Protein AF-A0A447J9U6-F1 (afdb_monomer_lite)

pLDDT: mean 72.81, std 14.0, range [40.69, 92.81]

Foldseek 3Di:
DDDPVVVVVVVVVVVVCVVCVVVVVVVVVVVVVVLVCCLQPPDAADPPLGPLVSLCSQQVVLVVVLVVLVVLLVVLVVCCVVVVDPVSVVVNVVSVVVSVVSVVSNLVSVQVSCCSVPVHGDPPDDVVVVPPVPPVPPPPDDDDDDDD

Sequence (148 aa):
MENPSSAGGAARLYQICGRLVPWLAAAGIIALATGWVRGFGFAPADYQQGEGYRIMYLHVPAAIWSMGIYAAMAVAAFTGLVWQMKMATLAVAAMAPVGAVYSFIALVTGAAWGKPMWGTWWGVGRASDLGAGAAVSLRRGHRPVARL

InterPro domains:
  IPR002541 Cytochrome c assembly protein [PF01578] (10-122)
  IPR003557 Cytochrome c-type biogenesis protein CcmC [PR01386] (44-61)
  IPR003557 Cytochrome c-type biogenesis protein CcmC [PR01386] (61-81)
  IPR003557 Cytochrome c-type biogenesis protein CcmC [PR01386] (99-119)
  IPR045062 Cytochrome c-type biogenesis protein CcsA/CcmC [PTHR30071] (33-123)

Structure (mmCIF, N/CA/C/O backbone):
data_AF-A0A447J9U6-F1
#
_entry.id   AF-A0A447J9U6-F1
#
loop_
_atom_site.group_PDB
_atom_site.id
_atom_site.type_symbol
_atom_site.label_atom_id
_atom_site.label_alt_id
_atom_site.label_comp_id
_atom_site.label_asym_id
_atom_site.label_entity_id
_atom_site.label_seq_id
_atom_site.pdbx_PDB_ins_code
_atom_site.Cartn_x
_atom_site.Cartn_y
_atom_site.Cartn_z
_atom_site.occupancy
_atom_site.B_iso_or_equiv
_atom_site.auth_seq_id
_atom_site.auth_comp_id
_atom_site.auth_asym_id
_atom_site.auth_atom_id
_atom_site.pdbx_PDB_model_num
ATOM 1 N N . MET A 1 1 ? -23.971 -3.972 33.562 1.00 40.69 1 MET A N 1
ATOM 2 C CA . MET A 1 1 ? -25.042 -4.802 32.974 1.00 40.69 1 MET A CA 1
ATOM 3 C C . MET A 1 1 ? -25.122 -4.438 31.503 1.00 40.69 1 MET A C 1
ATOM 5 O O . MET A 1 1 ? -25.702 -3.416 31.165 1.00 40.69 1 MET A O 1
ATOM 9 N N . GLU A 1 2 ? -24.411 -5.172 30.650 1.00 50.75 2 GLU A N 1
ATOM 10 C CA . GLU A 1 2 ? -24.438 -4.951 29.201 1.00 50.75 2 GLU A CA 1
ATOM 11 C C . GLU A 1 2 ? -25.807 -5.405 28.672 1.00 50.75 2 GLU A C 1
ATOM 13 O O . GLU A 1 2 ? -26.263 -6.506 28.974 1.00 50.75 2 GLU A O 1
ATOM 18 N N . ASN A 1 3 ? -26.512 -4.518 27.970 1.00 51.69 3 ASN A N 1
ATOM 19 C CA . ASN A 1 3 ? -27.848 -4.782 27.442 1.00 51.69 3 ASN A CA 1
ATOM 20 C C . ASN A 1 3 ? -27.784 -5.905 26.380 1.00 51.69 3 ASN A C 1
ATOM 22 O O . ASN A 1 3 ? -27.045 -5.750 25.407 1.00 51.69 3 ASN A O 1
ATOM 26 N N . PRO A 1 4 ? -28.567 -6.996 26.489 1.00 54.41 4 PRO A N 1
ATOM 27 C CA . PRO A 1 4 ? -28.555 -8.096 25.519 1.00 54.41 4 PRO A CA 1
ATOM 28 C C . PRO A 1 4 ? -28.946 -7.683 24.086 1.00 54.41 4 PRO A C 1
ATOM 30 O O . PRO A 1 4 ? -28.668 -8.426 23.144 1.00 54.41 4 PRO A O 1
ATOM 33 N N . SER A 1 5 ? -29.537 -6.498 23.879 1.00 54.22 5 SER A N 1
ATOM 34 C CA . SER A 1 5 ? -29.854 -5.987 22.539 1.00 54.22 5 SER A CA 1
ATOM 35 C C . SER A 1 5 ? -28.633 -5.489 21.748 1.00 54.22 5 SER A C 1
ATOM 37 O O . SER A 1 5 ? -28.654 -5.543 20.517 1.00 54.22 5 SER A O 1
ATOM 39 N N . SER A 1 6 ? -27.549 -5.049 22.404 1.00 52.78 6 SER A N 1
ATOM 40 C CA . SER A 1 6 ? -26.354 -4.538 21.707 1.00 52.78 6 SER A CA 1
ATOM 41 C C . SER A 1 6 ? -25.481 -5.661 21.130 1.00 52.78 6 SER A C 1
ATOM 43 O O . SER A 1 6 ? -24.833 -5.481 20.096 1.00 52.78 6 SER A O 1
ATOM 45 N N . ALA A 1 7 ? -25.526 -6.848 21.743 1.00 54.41 7 ALA A N 1
ATOM 46 C CA . ALA A 1 7 ? -24.783 -8.030 21.306 1.00 54.41 7 ALA A CA 1
ATOM 47 C C . ALA A 1 7 ? -25.276 -8.572 19.950 1.00 54.41 7 ALA A C 1
ATOM 49 O O . ALA A 1 7 ? -24.473 -9.020 19.127 1.00 54.41 7 ALA A O 1
ATOM 50 N N . GLY A 1 8 ? -26.583 -8.470 19.674 1.00 59.56 8 GLY A N 1
ATOM 51 C CA . GLY A 1 8 ? -27.176 -8.917 18.409 1.00 59.56 8 GLY A CA 1
ATOM 52 C C . GLY A 1 8 ? -26.692 -8.117 17.195 1.00 59.56 8 GLY A C 1
ATOM 53 O O . GLY A 1 8 ? -26.458 -8.688 16.130 1.00 59.56 8 GLY A O 1
ATOM 54 N N . GLY A 1 9 ? -26.476 -6.807 17.361 1.00 68.94 9 GLY A N 1
ATOM 55 C CA . GLY A 1 9 ? -25.955 -5.935 16.304 1.00 68.94 9 GLY A CA 1
ATOM 56 C C . GLY A 1 9 ? -24.491 -6.221 15.968 1.00 68.94 9 GLY A C 1
ATOM 57 O O . GLY A 1 9 ? -24.145 -6.364 14.796 1.00 68.94 9 GLY A O 1
ATOM 58 N N . ALA A 1 10 ? -23.639 -6.372 16.988 1.00 69.38 10 ALA A N 1
ATOM 59 C CA . ALA A 1 10 ? -22.211 -6.642 16.811 1.00 69.38 10 ALA A CA 1
ATOM 60 C C . ALA A 1 10 ? -21.944 -8.019 16.177 1.00 69.38 10 ALA A C 1
ATOM 62 O O . ALA A 1 10 ? -21.155 -8.124 15.235 1.00 69.38 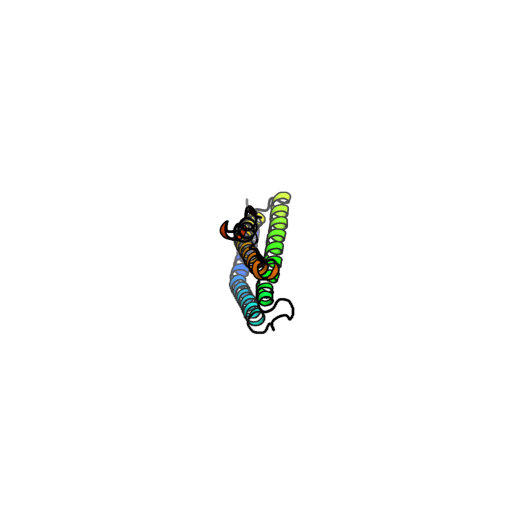10 ALA A O 1
ATOM 63 N N . ALA A 1 11 ? -22.646 -9.065 16.627 1.00 74.75 11 ALA A N 1
ATOM 64 C CA . ALA A 1 11 ? -22.542 -10.401 16.038 1.00 74.75 11 ALA A CA 1
ATOM 65 C C . ALA A 1 11 ? -23.021 -10.419 14.577 1.00 74.75 11 ALA A C 1
ATOM 67 O O . ALA A 1 11 ? -22.398 -11.047 13.718 1.00 74.75 11 ALA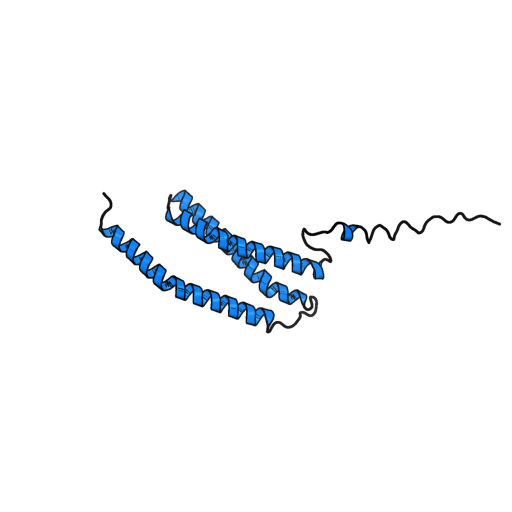 A O 1
ATOM 68 N N . ARG A 1 12 ? -24.092 -9.677 14.269 1.00 76.38 12 ARG A N 1
ATOM 69 C CA . ARG A 1 12 ? -24.606 -9.563 12.903 1.00 76.38 12 ARG A CA 1
ATOM 70 C C . ARG A 1 12 ? -23.660 -8.800 11.979 1.00 76.38 12 ARG A C 1
ATOM 72 O O . ARG A 1 12 ? -23.430 -9.249 10.859 1.00 76.38 12 ARG A O 1
ATOM 79 N N . LEU A 1 13 ? -23.077 -7.698 12.449 1.00 75.06 13 LEU A N 1
ATOM 80 C CA . LEU A 1 13 ? -22.027 -6.965 11.735 1.00 75.06 13 LEU A CA 1
ATOM 81 C C . LEU A 1 13 ? -20.832 -7.868 11.431 1.00 75.06 13 LEU A C 1
ATOM 83 O O . LEU A 1 13 ? -20.385 -7.915 10.291 1.00 75.06 13 LEU A O 1
ATOM 87 N N . TYR A 1 14 ? -20.364 -8.642 12.412 1.00 78.38 14 TYR A N 1
ATOM 88 C CA . TYR A 1 14 ? -19.248 -9.566 12.220 1.00 78.38 14 TYR A CA 1
ATOM 89 C C . TYR A 1 14 ? -19.546 -10.647 11.167 1.00 78.38 14 TYR A C 1
ATOM 91 O O . TYR A 1 14 ? -18.714 -10.902 10.299 1.00 78.38 14 TYR A O 1
ATOM 99 N N . GLN A 1 15 ? -20.749 -11.233 11.175 1.00 80.00 15 GLN A N 1
ATOM 100 C CA . GLN A 1 15 ? -21.164 -12.209 10.158 1.00 80.00 15 GLN A CA 1
ATOM 101 C C . GLN A 1 15 ? -21.260 -11.602 8.752 1.00 80.00 15 GLN A C 1
ATOM 103 O O . GLN A 1 15 ? -20.820 -12.220 7.782 1.00 80.00 15 GLN A O 1
ATOM 108 N N . ILE A 1 16 ? -21.812 -10.390 8.634 1.00 79.56 16 ILE A N 1
ATOM 109 C CA . ILE A 1 16 ? -21.899 -9.670 7.356 1.00 79.56 16 ILE A CA 1
ATOM 110 C C . ILE A 1 16 ? -20.492 -9.346 6.842 1.00 79.56 16 ILE A C 1
ATOM 112 O O . ILE A 1 16 ? -20.186 -9.639 5.687 1.00 79.56 16 ILE A O 1
ATOM 116 N N . CYS A 1 17 ? -19.612 -8.828 7.703 1.00 78.75 17 CYS A N 1
ATOM 117 C CA . CYS A 1 17 ? -18.211 -8.583 7.369 1.00 78.75 17 CYS A CA 1
ATOM 118 C C . CYS A 1 17 ? -17.517 -9.871 6.912 1.00 78.75 17 CYS A C 1
ATOM 120 O O . CYS A 1 17 ? -16.925 -9.885 5.839 1.00 78.75 17 CYS A O 1
ATOM 122 N N . GLY A 1 18 ? -17.653 -10.977 7.650 1.00 77.12 18 GLY A N 1
ATOM 123 C CA . GLY A 1 18 ? -17.059 -12.267 7.281 1.00 77.12 18 GLY A CA 1
ATOM 124 C C . GLY A 1 18 ? -17.541 -12.802 5.928 1.00 77.12 18 GLY A C 1
ATOM 125 O O . GLY A 1 18 ? -16.768 -13.408 5.191 1.00 77.12 18 GLY A O 1
ATOM 126 N N . ARG A 1 19 ? -18.795 -12.527 5.554 1.00 83.81 19 ARG A N 1
ATOM 127 C CA . ARG A 1 19 ? -19.360 -12.888 4.245 1.00 83.81 19 ARG A CA 1
ATOM 128 C C . ARG A 1 19 ? -18.823 -12.006 3.114 1.00 83.81 19 ARG A C 1
ATOM 130 O O . ARG A 1 19 ? -18.652 -12.508 2.010 1.00 83.81 19 ARG A O 1
ATOM 137 N N . LEU A 1 20 ? -18.575 -10.720 3.375 1.00 81.75 20 LEU A N 1
ATOM 138 C CA . LEU A 1 20 ? -18.105 -9.737 2.387 1.00 81.75 20 LEU A CA 1
ATOM 139 C C . LEU A 1 20 ? -16.588 -9.776 2.165 1.00 81.75 20 LEU A C 1
ATOM 141 O O . LEU A 1 20 ? -16.138 -9.539 1.046 1.00 81.75 20 LEU A O 1
ATOM 145 N N . VAL A 1 21 ? -15.808 -10.108 3.198 1.00 83.19 21 VAL A N 1
ATOM 146 C CA . VAL A 1 21 ? -14.340 -10.213 3.143 1.00 83.19 21 VAL A CA 1
ATOM 147 C C . VAL A 1 21 ? -13.830 -11.039 1.954 1.00 83.19 21 VAL A C 1
ATOM 149 O O . VAL A 1 21 ? -12.986 -10.513 1.231 1.00 83.19 21 VAL A O 1
ATOM 152 N N . PRO A 1 22 ? -14.309 -12.269 1.669 1.00 82.56 22 PRO A N 1
ATOM 153 C CA . PRO A 1 22 ? -13.787 -13.046 0.543 1.00 82.56 22 PRO A CA 1
ATOM 154 C C . PRO A 1 22 ? -14.106 -12.411 -0.816 1.00 82.56 22 PRO A C 1
ATOM 156 O O . PRO A 1 22 ? -13.279 -12.475 -1.720 1.00 82.56 22 PRO A O 1
ATOM 159 N N . TRP A 1 23 ? -15.260 -11.750 -0.962 1.00 84.38 23 TRP A N 1
ATOM 160 C CA . TRP A 1 23 ? -15.628 -11.057 -2.201 1.00 84.38 23 TRP A CA 1
ATOM 161 C C . TRP A 1 23 ? -14.793 -9.798 -2.421 1.00 84.38 23 TRP A C 1
ATOM 163 O O . TRP A 1 23 ? -14.318 -9.568 -3.530 1.00 84.38 23 TRP A O 1
ATOM 173 N N . LEU A 1 24 ? -14.565 -9.010 -1.366 1.00 82.06 24 LEU A N 1
ATOM 174 C CA . LEU A 1 24 ? -13.689 -7.839 -1.417 1.00 82.06 24 LEU A CA 1
ATOM 175 C C . LEU A 1 24 ? -12.231 -8.239 -1.662 1.00 82.06 24 LEU A C 1
ATOM 177 O O . LEU A 1 24 ? -11.548 -7.589 -2.448 1.00 82.06 24 LEU A O 1
ATOM 181 N N . ALA A 1 25 ? -11.769 -9.332 -1.051 1.00 78.69 25 ALA A N 1
ATOM 182 C CA . ALA A 1 25 ? -10.444 -9.886 -1.302 1.00 78.69 25 ALA A CA 1
ATOM 183 C C . ALA A 1 25 ? -10.303 -10.360 -2.756 1.00 78.69 25 ALA A C 1
ATOM 185 O O . ALA A 1 25 ? -9.335 -10.000 -3.420 1.00 78.69 25 ALA A O 1
ATOM 186 N N . ALA A 1 26 ? -11.285 -11.099 -3.282 1.00 79.44 26 ALA A N 1
ATOM 187 C CA . ALA A 1 26 ? -11.293 -11.540 -4.674 1.00 79.44 26 ALA A CA 1
ATOM 188 C C . ALA A 1 26 ? -11.315 -10.352 -5.649 1.00 79.44 26 ALA A C 1
ATOM 190 O O . ALA A 1 26 ? -10.510 -10.306 -6.577 1.00 79.44 26 ALA A O 1
ATOM 191 N N . ALA A 1 27 ? -12.173 -9.355 -5.410 1.00 80.50 27 ALA A N 1
ATOM 192 C CA . ALA A 1 27 ? -12.219 -8.131 -6.206 1.00 80.50 27 ALA A CA 1
ATOM 193 C C . ALA A 1 27 ? -10.889 -7.360 -6.147 1.00 80.50 27 ALA A C 1
ATOM 195 O O . ALA A 1 27 ? -10.405 -6.897 -7.179 1.00 80.50 27 ALA A O 1
ATOM 196 N N . GLY A 1 28 ? -10.263 -7.280 -4.969 1.00 75.06 28 GLY A N 1
ATOM 197 C CA . GLY A 1 28 ? -8.945 -6.676 -4.782 1.00 75.06 28 GLY A CA 1
ATOM 198 C C . GLY A 1 28 ? -7.846 -7.405 -5.557 1.00 75.06 28 GLY A C 1
ATOM 199 O O . GLY A 1 28 ? -7.058 -6.766 -6.248 1.00 75.06 28 GLY A O 1
ATOM 200 N N . ILE A 1 29 ? -7.830 -8.740 -5.520 1.00 80.88 29 ILE A N 1
ATOM 201 C CA . ILE A 1 29 ? -6.885 -9.563 -6.289 1.00 80.88 29 ILE A CA 1
ATOM 202 C C . ILE A 1 29 ? -7.087 -9.360 -7.793 1.00 80.88 29 ILE A C 1
ATOM 204 O O . ILE A 1 29 ? -6.113 -9.183 -8.519 1.00 80.88 29 ILE A O 1
ATOM 208 N N . ILE A 1 30 ? -8.334 -9.332 -8.268 1.00 79.12 30 ILE A N 1
ATOM 209 C CA . ILE A 1 30 ? -8.648 -9.104 -9.685 1.00 79.12 30 ILE A CA 1
ATOM 210 C C . ILE A 1 30 ? -8.220 -7.694 -10.114 1.00 79.12 30 ILE A C 1
ATOM 212 O O . ILE A 1 30 ? -7.624 -7.530 -11.179 1.00 79.12 30 ILE A O 1
ATOM 216 N N . ALA A 1 31 ? -8.465 -6.673 -9.292 1.00 75.94 31 ALA A N 1
ATOM 217 C CA . ALA A 1 31 ? -8.028 -5.306 -9.566 1.00 75.94 31 ALA A CA 1
ATOM 218 C C . ALA A 1 31 ? -6.492 -5.195 -9.620 1.00 75.94 31 ALA A C 1
ATOM 220 O O . ALA A 1 31 ? -5.945 -4.575 -10.532 1.00 75.94 31 ALA A O 1
ATOM 221 N N . LEU A 1 32 ? -5.783 -5.858 -8.700 1.00 72.31 32 LEU A N 1
ATOM 222 C CA . LEU A 1 32 ? -4.319 -5.920 -8.701 1.00 72.31 32 LEU A CA 1
ATOM 223 C C . LEU A 1 32 ? -3.779 -6.665 -9.929 1.00 72.31 32 LEU A C 1
ATOM 225 O O . LEU A 1 32 ? -2.873 -6.168 -10.596 1.00 72.31 32 LEU A O 1
ATOM 229 N N . ALA A 1 33 ? -4.368 -7.811 -10.273 1.00 74.94 33 ALA A N 1
ATOM 230 C CA . ALA A 1 33 ? -3.974 -8.612 -11.428 1.00 74.94 33 ALA A CA 1
ATOM 231 C C . ALA A 1 33 ? -4.215 -7.866 -12.748 1.00 74.94 33 ALA A C 1
ATOM 233 O O . ALA A 1 33 ? -3.340 -7.825 -13.609 1.00 74.94 33 ALA A O 1
ATOM 234 N N . THR A 1 34 ? -5.371 -7.217 -12.902 1.00 70.50 34 THR A N 1
ATOM 235 C CA . THR A 1 34 ? -5.684 -6.416 -14.097 1.00 70.50 34 THR A CA 1
ATOM 236 C C . THR A 1 34 ? -4.777 -5.192 -14.224 1.00 70.50 34 THR A C 1
ATOM 238 O O . THR A 1 34 ? -4.345 -4.877 -15.335 1.00 70.50 34 THR A O 1
ATOM 241 N N . GLY A 1 35 ? -4.431 -4.541 -13.108 1.00 65.38 35 GLY A N 1
ATOM 242 C CA . GLY A 1 35 ? -3.445 -3.459 -13.067 1.00 65.38 35 GLY A CA 1
ATOM 243 C C . GLY A 1 35 ? -2.049 -3.920 -13.491 1.00 65.38 35 GLY A C 1
ATOM 244 O O . GLY A 1 35 ? -1.423 -3.276 -14.330 1.00 65.38 35 GLY A O 1
ATOM 245 N N . TRP A 1 36 ? -1.592 -5.072 -12.991 1.00 68.69 36 TRP A N 1
ATOM 246 C CA . TRP A 1 36 ? -0.315 -5.675 -13.389 1.00 68.69 36 TRP A CA 1
ATOM 247 C C . TRP A 1 36 ? -0.275 -6.041 -14.873 1.00 68.69 36 TRP A C 1
ATOM 249 O O . TRP A 1 36 ? 0.671 -5.677 -15.570 1.00 68.69 36 TRP A O 1
ATOM 259 N N . VAL A 1 37 ? -1.313 -6.713 -15.377 1.00 69.69 37 VAL A N 1
ATOM 260 C CA . VAL A 1 37 ? -1.385 -7.144 -16.782 1.00 69.69 37 VAL A CA 1
ATOM 261 C C . VAL A 1 37 ? -1.396 -5.944 -17.728 1.00 69.69 37 VAL A C 1
ATOM 263 O O . VAL A 1 37 ? -0.703 -5.958 -18.742 1.00 69.69 37 VAL A O 1
ATOM 266 N N . ARG A 1 38 ? -2.132 -4.876 -17.396 1.00 62.78 38 ARG A N 1
ATOM 267 C CA . ARG A 1 38 ? -2.167 -3.661 -18.224 1.00 62.78 38 ARG A CA 1
ATOM 268 C C . ARG A 1 38 ? -0.884 -2.838 -18.126 1.00 62.78 38 ARG A C 1
ATOM 270 O O . ARG A 1 38 ? -0.420 -2.352 -19.151 1.00 62.78 38 ARG A O 1
ATOM 277 N N . GLY A 1 39 ? -0.304 -2.715 -16.931 1.00 61.44 39 GLY A N 1
ATOM 278 C CA . GLY A 1 39 ? 0.914 -1.937 -16.697 1.00 61.44 39 GLY A CA 1
ATOM 279 C C . GLY A 1 39 ? 2.161 -2.549 -17.336 1.00 61.44 39 GLY A C 1
ATOM 280 O O . GLY A 1 39 ? 2.940 -1.833 -17.956 1.00 61.44 39 GLY A O 1
ATOM 281 N N . PHE A 1 40 ? 2.337 -3.871 -17.244 1.00 61.06 40 PHE A N 1
ATOM 282 C CA . PHE A 1 40 ? 3.506 -4.549 -17.818 1.00 61.06 40 PHE A CA 1
ATOM 283 C C . PHE A 1 40 ? 3.288 -5.054 -19.249 1.00 61.06 40 PHE A C 1
ATOM 285 O O . PHE A 1 40 ? 4.246 -5.118 -20.013 1.00 61.06 40 PHE A O 1
ATOM 292 N N . GLY A 1 41 ? 2.056 -5.412 -19.625 1.00 61.31 41 GLY A N 1
ATOM 293 C CA . GLY A 1 41 ? 1.773 -6.042 -20.917 1.00 61.31 41 GLY A CA 1
ATOM 294 C C . GLY A 1 41 ? 1.540 -5.077 -22.081 1.00 61.31 41 GLY A C 1
ATOM 295 O O . GLY A 1 41 ? 1.808 -5.446 -23.219 1.00 61.31 41 GLY A O 1
ATOM 296 N N . PHE A 1 42 ? 1.048 -3.857 -21.826 1.00 58.91 42 PHE A N 1
ATOM 297 C CA . PHE A 1 42 ? 0.588 -2.942 -22.887 1.00 58.91 42 PHE A CA 1
ATOM 298 C C . PHE A 1 42 ? 1.268 -1.568 -22.901 1.00 58.91 42 PHE A C 1
ATOM 300 O O . PHE A 1 42 ? 0.915 -0.737 -23.733 1.00 58.91 42 PHE A O 1
ATOM 307 N N . ALA A 1 43 ? 2.234 -1.310 -22.017 1.00 59.41 43 ALA A N 1
ATOM 308 C CA . ALA A 1 43 ? 2.914 -0.020 -21.955 1.00 59.41 43 ALA A CA 1
ATOM 309 C C . ALA A 1 43 ? 4.025 0.103 -23.026 1.00 59.41 43 ALA A C 1
ATOM 311 O O . ALA A 1 43 ? 5.055 -0.586 -22.916 1.00 59.41 43 ALA A O 1
ATOM 312 N N . PRO A 1 44 ? 3.861 0.972 -24.048 1.00 59.56 44 PRO A N 1
ATOM 313 C CA . PRO A 1 44 ? 4.940 1.286 -24.978 1.00 59.56 44 PRO A CA 1
ATOM 314 C C . PRO A 1 44 ? 6.076 2.002 -24.233 1.00 59.56 44 PRO A C 1
ATOM 316 O O . PRO A 1 44 ? 5.838 2.741 -23.278 1.00 59.56 44 PRO A O 1
ATOM 319 N N . ALA A 1 45 ? 7.317 1.738 -24.642 1.00 61.84 45 ALA A N 1
ATOM 320 C CA . ALA A 1 45 ? 8.485 2.402 -24.072 1.00 61.84 45 ALA A CA 1
ATOM 321 C C . ALA A 1 45 ? 8.422 3.908 -24.358 1.00 61.84 45 ALA A C 1
ATOM 323 O O . ALA A 1 45 ? 8.094 4.316 -25.475 1.00 61.84 45 ALA A O 1
ATOM 324 N N . ASP A 1 46 ? 8.721 4.724 -23.349 1.00 66.06 46 ASP A N 1
ATOM 325 C CA . ASP A 1 46 ? 8.726 6.175 -23.507 1.00 66.06 46 ASP A CA 1
ATOM 326 C C . ASP A 1 46 ? 9.963 6.629 -24.299 1.00 66.06 46 ASP A C 1
ATOM 328 O O . ASP A 1 46 ? 11.050 6.065 -24.152 1.00 66.06 46 ASP A O 1
ATOM 332 N N . TYR A 1 47 ? 9.812 7.660 -25.134 1.00 52.75 47 TYR A N 1
ATOM 333 C CA . TYR A 1 47 ? 10.867 8.122 -26.044 1.00 52.75 47 TYR A CA 1
ATOM 334 C C . TYR A 1 47 ? 12.100 8.677 -25.307 1.00 52.75 47 TYR A C 1
ATOM 336 O O . TYR A 1 47 ? 13.209 8.596 -25.830 1.00 52.75 47 TYR A O 1
ATOM 344 N N . GLN A 1 48 ? 11.932 9.222 -24.093 1.00 64.75 48 GLN A N 1
ATOM 345 C CA . GLN A 1 48 ? 13.030 9.797 -23.302 1.00 64.75 48 GLN A CA 1
ATOM 346 C C . GLN A 1 48 ? 13.505 8.880 -22.170 1.00 64.75 48 GLN A C 1
ATOM 348 O O . GLN A 1 48 ? 14.669 8.949 -21.782 1.00 64.75 48 GLN A O 1
ATOM 353 N N . GLN A 1 49 ? 12.631 8.023 -21.634 1.00 57.25 49 GLN A N 1
ATOM 354 C CA . GLN A 1 49 ? 12.947 7.167 -20.478 1.00 57.25 49 GLN A CA 1
ATOM 355 C C . GLN A 1 49 ? 13.082 5.673 -20.811 1.00 57.25 49 GLN A C 1
ATOM 357 O O . GLN A 1 49 ? 13.372 4.860 -19.924 1.00 57.25 49 GLN A O 1
ATOM 362 N N . GLY A 1 50 ? 12.898 5.305 -22.082 1.00 69.81 50 GLY A N 1
AT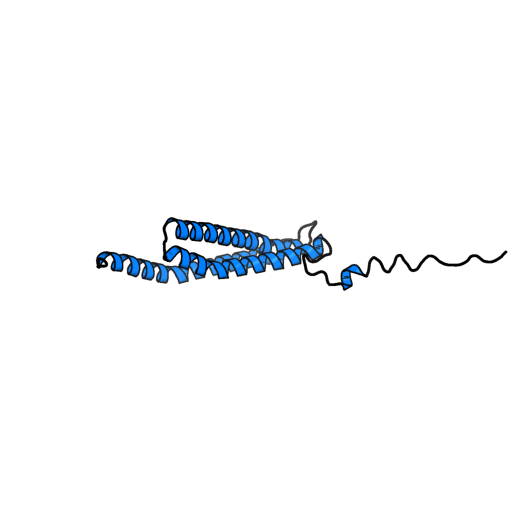OM 363 C CA . GLY A 1 50 ? 13.030 3.942 -22.584 1.00 69.81 50 GLY A CA 1
ATOM 364 C C . GLY A 1 50 ? 12.186 2.939 -21.794 1.00 69.81 50 GLY A C 1
ATOM 365 O O . GLY A 1 50 ? 11.059 3.212 -21.379 1.00 69.81 50 GLY A O 1
ATOM 366 N N . GLU A 1 51 ? 12.762 1.765 -21.540 1.00 69.06 51 GLU A N 1
ATOM 367 C CA . GLU A 1 51 ? 12.136 0.683 -20.765 1.00 69.06 51 GLU A CA 1
ATOM 368 C C . GLU A 1 51 ? 11.976 1.016 -19.268 1.00 69.06 51 GLU A C 1
ATOM 370 O O . GLU A 1 51 ? 11.161 0.402 -18.578 1.00 69.06 51 GLU A O 1
ATOM 375 N N . GLY A 1 52 ? 12.709 2.014 -18.752 1.00 66.06 52 GLY A N 1
ATOM 376 C CA . GLY A 1 52 ? 12.646 2.435 -17.348 1.00 66.06 52 GLY A CA 1
ATOM 377 C C . GLY A 1 52 ? 11.281 2.997 -16.948 1.00 66.06 52 GLY A C 1
ATOM 378 O O . GLY A 1 52 ? 10.863 2.845 -15.799 1.00 66.06 52 GLY A O 1
ATOM 379 N N . TYR A 1 53 ? 10.537 3.556 -17.907 1.00 70.38 53 TYR A N 1
ATOM 380 C CA . TYR A 1 53 ? 9.169 4.039 -17.710 1.00 70.38 53 TYR A CA 1
ATOM 381 C C . TYR A 1 53 ? 8.213 2.940 -17.216 1.00 70.38 53 TYR A C 1
ATOM 383 O O . TYR A 1 53 ? 7.294 3.210 -16.441 1.00 70.38 53 TYR A O 1
ATOM 391 N N . ARG A 1 54 ? 8.470 1.672 -17.563 1.00 74.38 54 ARG A N 1
ATOM 392 C CA . ARG A 1 54 ? 7.626 0.542 -17.145 1.00 74.38 54 ARG A CA 1
ATOM 393 C C . ARG A 1 54 ? 7.612 0.326 -15.631 1.00 74.38 54 ARG A C 1
ATOM 395 O O . ARG A 1 54 ? 6.595 -0.092 -15.086 1.00 74.38 54 ARG A O 1
ATOM 402 N N . ILE A 1 55 ? 8.698 0.679 -14.935 1.00 77.62 55 ILE A N 1
ATOM 403 C CA . ILE A 1 55 ? 8.779 0.613 -13.464 1.00 77.62 55 ILE A CA 1
ATOM 404 C C . ILE A 1 55 ? 7.760 1.571 -12.823 1.00 77.62 55 ILE A C 1
ATOM 406 O O . ILE A 1 55 ? 7.216 1.287 -11.754 1.00 77.62 55 ILE A O 1
ATOM 410 N N . MET A 1 56 ? 7.436 2.676 -13.501 1.00 78.56 56 MET A N 1
ATOM 411 C CA . MET A 1 56 ? 6.565 3.726 -12.979 1.00 78.56 56 MET A CA 1
ATOM 412 C C . MET A 1 56 ? 5.098 3.288 -12.860 1.00 78.56 56 MET A C 1
ATOM 414 O O . MET A 1 56 ? 4.400 3.733 -11.948 1.00 78.56 56 MET A O 1
ATOM 418 N N . TYR A 1 57 ? 4.652 2.343 -13.697 1.00 76.75 57 TYR A N 1
ATOM 419 C CA . TYR A 1 57 ? 3.318 1.736 -13.592 1.00 76.75 57 TYR A CA 1
ATOM 420 C C . TYR A 1 57 ? 3.122 0.907 -12.324 1.00 76.75 57 TYR A C 1
ATOM 422 O O . TYR A 1 57 ? 1.991 0.748 -11.874 1.00 76.75 57 TYR A O 1
ATOM 430 N N . LEU A 1 58 ? 4.203 0.394 -11.733 1.00 77.62 58 LEU A N 1
ATOM 431 C CA . LEU A 1 58 ? 4.155 -0.261 -10.429 1.00 77.62 58 LEU A CA 1
ATOM 432 C C . LEU A 1 58 ? 4.387 0.751 -9.298 1.00 77.62 58 LEU A C 1
ATOM 434 O O . LEU A 1 58 ? 3.676 0.726 -8.294 1.00 77.62 58 LEU A O 1
ATOM 438 N N . HIS A 1 59 ? 5.356 1.654 -9.473 1.00 85.00 59 HIS A N 1
ATOM 439 C CA . HIS A 1 59 ? 5.763 2.609 -8.446 1.00 85.00 59 HIS A CA 1
ATOM 440 C C . HIS A 1 59 ? 4.654 3.601 -8.074 1.00 85.00 59 HIS A C 1
ATOM 442 O O . HIS A 1 59 ? 4.345 3.750 -6.894 1.00 85.00 59 HIS A O 1
ATOM 448 N N . VAL A 1 60 ? 4.029 4.265 -9.056 1.00 82.31 60 VAL A N 1
ATOM 449 C CA . VAL A 1 60 ? 3.063 5.348 -8.794 1.00 82.31 60 VAL A CA 1
ATOM 450 C C . VAL A 1 60 ? 1.826 4.845 -8.045 1.00 82.31 60 VAL A C 1
ATOM 452 O O . VAL A 1 60 ? 1.489 5.432 -7.013 1.00 82.31 60 VAL A O 1
ATOM 455 N N . PRO A 1 61 ? 1.172 3.742 -8.462 1.00 83.44 61 PRO A N 1
ATOM 456 C CA . PRO A 1 61 ? 0.073 3.187 -7.682 1.00 83.44 61 PRO A CA 1
ATOM 457 C C . PRO A 1 61 ? 0.518 2.751 -6.283 1.00 83.44 61 PRO A C 1
ATOM 459 O O . PRO A 1 61 ? -0.181 3.038 -5.314 1.00 83.44 61 PRO A O 1
ATOM 462 N N . ALA A 1 62 ? 1.687 2.110 -6.148 1.00 84.38 62 ALA A N 1
ATOM 463 C CA . ALA A 1 62 ? 2.193 1.683 -4.844 1.00 84.38 62 ALA A CA 1
ATOM 464 C C . ALA A 1 62 ? 2.453 2.870 -3.899 1.00 84.38 62 ALA A C 1
ATOM 466 O O . ALA A 1 62 ? 2.115 2.798 -2.717 1.00 84.38 62 ALA A O 1
ATOM 467 N N . ALA A 1 63 ? 2.989 3.978 -4.417 1.00 84.81 63 ALA A N 1
ATOM 468 C CA . ALA A 1 63 ? 3.241 5.195 -3.654 1.00 84.81 63 ALA A CA 1
ATOM 469 C C . ALA A 1 63 ? 1.937 5.859 -3.180 1.00 84.81 63 ALA A C 1
ATOM 471 O O . ALA A 1 63 ? 1.824 6.212 -2.004 1.00 84.81 63 ALA A O 1
ATOM 472 N N . ILE A 1 64 ? 0.930 5.974 -4.056 1.00 88.12 64 ILE A N 1
ATOM 473 C CA . ILE A 1 64 ? -0.380 6.550 -3.707 1.00 88.12 64 ILE A CA 1
ATOM 474 C C . ILE A 1 64 ? -1.083 5.695 -2.645 1.00 88.12 64 ILE A C 1
ATOM 476 O O . ILE A 1 64 ? -1.584 6.234 -1.658 1.00 88.12 64 ILE A O 1
ATOM 480 N N . TRP A 1 65 ? -1.076 4.366 -2.794 1.00 86.62 65 TRP A N 1
ATOM 481 C CA . TRP A 1 65 ? -1.674 3.459 -1.807 1.00 86.62 65 TRP A CA 1
ATOM 482 C C . TRP A 1 65 ? -0.942 3.477 -0.469 1.00 86.62 65 TRP A C 1
ATOM 484 O O . TRP A 1 65 ? -1.593 3.509 0.573 1.00 86.62 65 TRP A O 1
ATOM 494 N N . SER A 1 66 ? 0.391 3.523 -0.484 1.00 88.88 66 SER A N 1
ATOM 495 C CA . SER A 1 66 ? 1.199 3.695 0.723 1.00 88.88 66 SER A CA 1
ATOM 496 C C . SER A 1 66 ? 0.761 4.944 1.492 1.00 88.88 66 SER A C 1
ATOM 498 O O . SER A 1 66 ? 0.350 4.851 2.648 1.00 88.88 66 SER A O 1
ATOM 500 N N . MET A 1 67 ? 0.780 6.112 0.846 1.00 87.06 67 MET A N 1
ATOM 501 C CA . MET A 1 67 ? 0.390 7.371 1.492 1.00 87.06 67 MET A CA 1
ATOM 502 C C . MET A 1 67 ? -1.072 7.354 1.956 1.00 87.06 67 MET A C 1
ATOM 504 O O . MET A 1 67 ? -1.363 7.798 3.064 1.00 87.06 67 MET A O 1
ATOM 508 N N . GLY A 1 68 ? -1.979 6.790 1.154 1.00 90.44 68 GLY A N 1
ATOM 509 C CA . GLY A 1 68 ? -3.393 6.659 1.501 1.00 90.44 68 GLY A CA 1
ATOM 510 C C . GLY A 1 68 ? -3.634 5.799 2.744 1.00 90.44 68 GLY A C 1
ATOM 511 O O . GLY A 1 68 ? -4.409 6.193 3.613 1.00 90.44 68 GLY A O 1
ATOM 512 N N . ILE A 1 69 ? -2.944 4.660 2.876 1.00 90.50 69 ILE A N 1
ATOM 513 C CA . ILE A 1 69 ? -3.067 3.783 4.051 1.00 90.50 69 ILE A CA 1
ATOM 514 C C . ILE A 1 69 ? -2.515 4.474 5.298 1.00 90.50 69 ILE A C 1
ATOM 516 O O . ILE A 1 69 ? -3.173 4.447 6.335 1.00 90.50 69 ILE A O 1
ATOM 520 N N . TYR A 1 70 ? -1.361 5.142 5.211 1.00 90.12 70 TYR A N 1
ATOM 521 C CA . TYR A 1 70 ? -0.820 5.891 6.350 1.00 90.12 70 TYR A CA 1
ATOM 522 C C . TYR A 1 70 ? -1.711 7.073 6.751 1.00 90.12 70 TYR A C 1
ATOM 524 O O . TYR A 1 70 ? -1.907 7.308 7.943 1.00 90.12 70 TYR A O 1
ATOM 532 N N . ALA A 1 71 ? -2.316 7.775 5.789 1.00 92.38 71 ALA A N 1
ATOM 533 C CA . ALA A 1 71 ? -3.300 8.817 6.073 1.00 92.38 71 ALA A CA 1
ATOM 534 C C . ALA A 1 71 ? -4.549 8.240 6.761 1.00 92.38 71 ALA A C 1
ATOM 536 O O . ALA A 1 71 ? -5.007 8.778 7.769 1.00 92.38 71 ALA A O 1
ATOM 537 N N . ALA A 1 72 ? -5.066 7.107 6.278 1.00 91.56 72 ALA A N 1
ATOM 538 C CA . ALA A 1 72 ? -6.192 6.419 6.903 1.00 91.56 72 ALA A CA 1
ATOM 539 C C . ALA A 1 72 ? -5.854 5.926 8.321 1.00 91.56 72 ALA A C 1
ATOM 541 O O . ALA A 1 72 ? -6.664 6.092 9.232 1.00 91.56 72 ALA A O 1
ATOM 542 N N . MET A 1 73 ? -4.644 5.396 8.538 1.00 91.69 73 MET A N 1
ATOM 543 C CA . MET A 1 73 ? -4.139 5.041 9.867 1.00 91.69 73 MET A CA 1
ATOM 544 C C . MET A 1 73 ? -4.057 6.259 10.784 1.00 91.69 73 MET A C 1
ATOM 546 O O . MET A 1 73 ? -4.435 6.151 11.946 1.00 91.69 73 MET A O 1
ATOM 550 N N . ALA A 1 74 ? -3.606 7.412 10.285 1.00 91.44 74 ALA A N 1
ATOM 551 C CA . ALA A 1 74 ? -3.548 8.644 11.066 1.00 91.44 74 ALA A CA 1
ATOM 552 C C . ALA A 1 74 ? -4.950 9.103 11.500 1.00 91.44 74 ALA A C 1
ATOM 554 O O . ALA A 1 74 ? -5.156 9.418 12.671 1.00 91.44 74 ALA A O 1
ATOM 555 N N . VAL A 1 75 ? -5.938 9.064 10.599 1.00 92.12 75 VAL A N 1
ATOM 556 C CA . VAL A 1 75 ? -7.342 9.383 10.922 1.00 92.12 75 VAL A CA 1
ATOM 557 C C . VAL A 1 75 ? -7.934 8.366 11.905 1.00 92.12 75 VAL A C 1
ATOM 559 O O . VAL A 1 75 ? -8.593 8.747 12.874 1.00 92.12 75 VAL A O 1
ATOM 562 N N . ALA A 1 76 ? -7.682 7.071 11.708 1.00 89.25 76 ALA A N 1
ATOM 563 C CA . ALA A 1 76 ? -8.147 6.019 12.610 1.00 89.25 76 ALA A CA 1
ATOM 564 C C . ALA A 1 76 ? -7.506 6.137 14.006 1.00 89.25 76 ALA A C 1
ATOM 566 O O . ALA A 1 76 ? -8.198 6.042 15.015 1.00 89.25 76 ALA A O 1
ATOM 567 N N . ALA A 1 77 ? -6.207 6.423 14.086 1.00 88.88 77 ALA A N 1
ATOM 568 C CA . ALA A 1 77 ? -5.516 6.663 15.348 1.00 88.88 77 ALA A CA 1
ATOM 569 C C . ALA A 1 77 ? -6.040 7.927 16.047 1.00 88.88 77 ALA A C 1
ATOM 571 O O . ALA A 1 77 ? -6.284 7.901 17.251 1.00 88.88 77 ALA A O 1
ATOM 572 N N . PHE A 1 78 ? -6.280 9.008 15.298 1.00 91.81 78 PHE A N 1
ATOM 573 C CA . PHE A 1 78 ? -6.848 10.245 15.833 1.00 91.81 78 PHE A CA 1
ATOM 574 C C . PHE A 1 78 ? -8.257 10.030 16.397 1.00 91.81 78 PHE A C 1
ATOM 576 O O . PHE A 1 78 ? -8.538 10.402 17.533 1.00 91.81 78 PHE A O 1
ATOM 583 N N . THR A 1 79 ? -9.136 9.372 15.640 1.00 90.06 79 THR A N 1
ATOM 584 C CA . THR A 1 79 ? -10.494 9.054 16.108 1.00 90.06 79 THR A CA 1
ATOM 585 C C . THR A 1 79 ? -10.480 8.092 17.301 1.00 90.06 79 THR A C 1
ATOM 587 O O . THR A 1 79 ? -11.249 8.268 18.245 1.00 90.06 79 THR A O 1
ATOM 590 N N . GLY A 1 80 ? -9.561 7.123 17.317 1.00 87.62 80 GLY A N 1
ATOM 591 C CA . GLY A 1 80 ? -9.318 6.248 18.463 1.00 87.62 80 GLY A CA 1
ATOM 592 C C . GLY A 1 80 ? -8.835 6.996 19.704 1.00 87.62 80 GLY A C 1
ATOM 593 O O . GLY A 1 80 ? -9.249 6.653 20.805 1.00 87.62 80 GLY A O 1
ATOM 594 N N . LEU A 1 81 ? -8.025 8.045 19.541 1.00 90.69 81 LEU A N 1
ATOM 595 C CA . LEU A 1 81 ? -7.542 8.876 20.643 1.00 90.69 81 LEU A CA 1
ATOM 596 C C . LEU A 1 81 ? -8.638 9.797 21.198 1.00 90.69 81 LEU A C 1
ATOM 598 O O . LEU A 1 81 ? -8.808 9.865 22.412 1.00 90.69 81 LEU A O 1
ATOM 602 N N . VAL A 1 82 ? -9.402 10.473 20.333 1.00 92.81 82 VAL A N 1
ATOM 603 C CA . VAL A 1 82 ? -10.444 11.430 20.754 1.00 92.81 82 VAL A CA 1
ATOM 604 C C . VAL A 1 82 ? -11.645 10.716 21.376 1.00 92.81 82 VAL A C 1
ATOM 606 O O . VAL A 1 82 ? -12.115 11.120 22.436 1.00 92.81 82 VAL A O 1
ATOM 609 N N . TRP A 1 83 ? -12.131 9.641 20.748 1.00 92.00 83 TRP A N 1
ATOM 610 C CA . TRP A 1 83 ? -13.338 8.927 21.191 1.00 92.00 83 TRP A CA 1
ATOM 611 C C . TRP A 1 83 ? -13.052 7.629 21.956 1.00 92.00 83 TRP A C 1
ATOM 613 O O . TRP A 1 83 ? -13.989 6.916 22.307 1.00 92.00 83 TRP A O 1
ATOM 623 N N . GLN A 1 84 ? -11.780 7.302 22.219 1.00 85.12 84 GLN A N 1
ATOM 624 C CA . GLN A 1 84 ? -11.360 6.121 22.994 1.00 85.12 84 GLN A CA 1
ATOM 625 C C . GLN A 1 84 ? -11.981 4.803 22.485 1.00 85.12 84 GLN A C 1
ATOM 627 O O . GLN A 1 84 ? -12.273 3.873 23.243 1.00 85.12 84 GLN A O 1
ATOM 632 N N . MET A 1 85 ? -12.194 4.701 21.168 1.00 82.25 85 MET A N 1
ATOM 633 C CA . MET A 1 85 ? -12.814 3.530 20.554 1.00 82.25 85 MET A CA 1
ATOM 634 C C . MET A 1 85 ? -11.803 2.390 20.403 1.00 82.25 85 MET A C 1
ATOM 636 O O . MET A 1 85 ? -10.909 2.454 19.560 1.00 82.25 85 MET A O 1
ATOM 640 N N . LYS A 1 86 ? -12.002 1.279 21.123 1.00 79.19 86 LYS A N 1
ATOM 641 C CA . LYS A 1 86 ? -11.152 0.074 20.998 1.00 79.19 86 LYS A CA 1
ATOM 642 C C . LYS A 1 86 ? -11.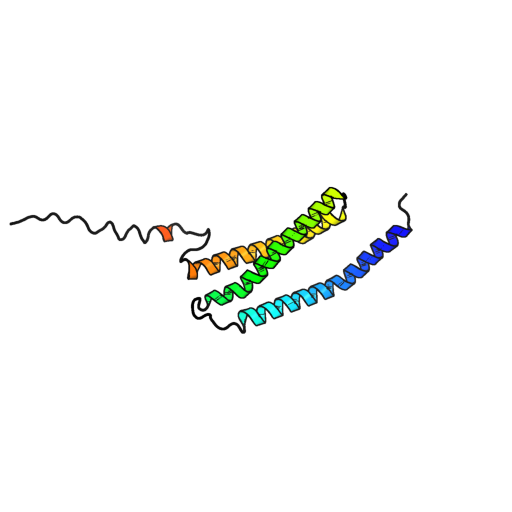066 -0.473 19.565 1.00 79.19 86 LYS A C 1
ATOM 644 O O . LYS A 1 86 ? -10.022 -0.979 19.162 1.00 79.19 86 LYS A O 1
ATOM 649 N N . MET A 1 87 ? -12.139 -0.338 18.782 1.00 80.25 87 MET A N 1
ATOM 650 C CA . MET A 1 87 ? -12.177 -0.796 17.386 1.00 80.25 87 MET A CA 1
ATOM 651 C C . MET A 1 87 ? -11.237 0.002 16.473 1.00 80.25 87 MET A C 1
ATOM 653 O O . MET A 1 87 ? -10.714 -0.554 15.510 1.00 80.25 87 MET A O 1
ATOM 657 N N . ALA A 1 88 ? -10.978 1.276 16.783 1.00 80.88 88 ALA A N 1
ATOM 658 C CA . ALA A 1 88 ? -10.080 2.114 15.994 1.00 80.88 88 ALA A CA 1
ATOM 659 C C . ALA A 1 88 ? -8.620 1.651 16.126 1.00 80.88 88 ALA A C 1
ATOM 661 O O . ALA A 1 88 ? -7.917 1.535 15.125 1.00 80.88 88 ALA A O 1
ATOM 662 N N . THR A 1 89 ? -8.185 1.275 17.333 1.00 83.00 89 THR A N 1
ATOM 663 C CA . THR A 1 89 ? -6.841 0.718 17.563 1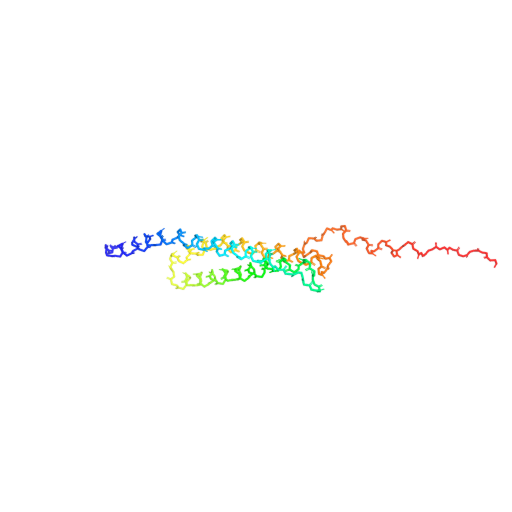.00 83.00 89 THR A CA 1
ATOM 664 C C . THR A 1 89 ? -6.642 -0.610 16.830 1.00 83.00 89 THR A C 1
ATOM 666 O O . THR A 1 89 ? -5.587 -0.841 16.241 1.00 83.00 89 THR A O 1
ATOM 669 N N . LEU A 1 90 ? -7.671 -1.466 16.803 1.00 85.56 90 LEU A N 1
ATOM 670 C CA . LEU A 1 90 ? -7.647 -2.720 16.042 1.00 85.56 90 LEU A CA 1
ATOM 671 C C . LEU A 1 90 ? -7.570 -2.472 14.527 1.00 85.56 90 LEU A C 1
ATOM 673 O O . LEU A 1 90 ? -6.840 -3.176 13.832 1.00 85.56 90 LEU A O 1
ATOM 677 N N . ALA A 1 91 ? -8.271 -1.454 14.018 1.00 85.69 91 ALA A N 1
ATOM 678 C CA . ALA A 1 91 ? -8.199 -1.068 12.611 1.00 85.69 91 ALA A CA 1
ATOM 679 C C . ALA A 1 91 ? -6.792 -0.583 12.221 1.00 85.69 91 ALA A C 1
ATOM 681 O O . ALA A 1 91 ? -6.252 -1.026 11.209 1.00 85.69 91 ALA A O 1
ATOM 682 N N . VAL A 1 92 ? -6.158 0.252 13.053 1.00 88.19 92 VAL A N 1
ATOM 683 C CA . VAL A 1 92 ? -4.769 0.700 12.839 1.00 88.19 92 VAL A CA 1
ATOM 684 C C . VAL A 1 92 ? -3.803 -0.488 12.834 1.00 88.19 92 VAL A C 1
ATOM 686 O O . VAL A 1 92 ? -2.959 -0.578 11.943 1.00 88.19 92 VAL A O 1
ATOM 689 N N . ALA A 1 93 ? -3.952 -1.427 13.775 1.00 87.44 93 ALA A N 1
ATOM 690 C CA . ALA A 1 93 ? -3.118 -2.628 13.841 1.00 87.44 93 ALA A CA 1
ATOM 691 C C . ALA A 1 93 ? -3.261 -3.515 12.591 1.00 87.44 93 ALA A C 1
ATOM 693 O O . ALA A 1 93 ? -2.271 -4.066 12.115 1.00 87.44 93 ALA A O 1
ATOM 694 N N . ALA A 1 94 ? -4.468 -3.618 12.027 1.00 87.44 94 ALA A N 1
ATOM 695 C CA . ALA A 1 94 ? -4.713 -4.361 10.792 1.00 87.44 94 ALA A CA 1
ATOM 696 C C . ALA A 1 94 ? -4.153 -3.651 9.543 1.00 87.44 94 ALA A C 1
ATOM 698 O O . ALA A 1 94 ? -3.681 -4.309 8.617 1.00 87.44 94 ALA A O 1
ATOM 699 N N . MET A 1 95 ? -4.181 -2.316 9.512 1.00 88.62 95 MET A N 1
ATOM 700 C CA . MET A 1 95 ? -3.684 -1.515 8.386 1.00 88.62 95 MET A CA 1
ATOM 701 C C . MET A 1 95 ? -2.154 -1.400 8.353 1.00 88.62 95 MET A C 1
ATOM 703 O O . MET A 1 95 ? -1.576 -1.349 7.267 1.00 88.62 95 MET A O 1
ATOM 707 N N . ALA A 1 96 ? -1.495 -1.408 9.515 1.00 87.56 96 ALA A N 1
ATOM 708 C CA . ALA A 1 96 ? -0.046 -1.251 9.648 1.00 87.56 96 ALA A CA 1
ATOM 709 C C . ALA A 1 96 ? 0.802 -2.189 8.758 1.00 87.56 96 ALA A C 1
ATOM 711 O O . ALA A 1 96 ? 1.654 -1.677 8.026 1.00 87.56 96 ALA A O 1
ATOM 712 N N . PRO A 1 97 ? 0.596 -3.525 8.742 1.00 88.38 97 PRO A N 1
ATOM 713 C CA . PRO A 1 97 ? 1.392 -4.411 7.890 1.00 88.38 97 PRO A CA 1
ATOM 714 C C . PRO A 1 97 ? 1.138 -4.170 6.398 1.00 88.38 97 PRO A C 1
ATOM 716 O O . PRO A 1 97 ? 2.065 -4.254 5.597 1.00 88.38 97 PRO A O 1
ATOM 719 N N . VAL A 1 98 ? -0.094 -3.821 6.015 1.00 87.81 98 VAL A N 1
ATOM 720 C CA . VAL A 1 98 ? -0.445 -3.548 4.614 1.00 87.81 98 VAL A CA 1
ATOM 721 C C . VAL A 1 98 ? 0.241 -2.267 4.137 1.00 87.81 98 VAL A C 1
ATOM 723 O O . VAL A 1 98 ? 0.872 -2.267 3.081 1.00 87.81 98 VAL A O 1
ATOM 726 N N . GLY A 1 99 ? 0.182 -1.196 4.936 1.00 87.31 99 GLY A N 1
ATOM 727 C CA . GLY A 1 99 ? 0.868 0.065 4.646 1.00 87.31 99 GLY A CA 1
ATOM 728 C C . GLY A 1 99 ? 2.380 -0.117 4.511 1.00 87.31 99 GLY A C 1
ATOM 729 O O . GLY A 1 99 ? 2.966 0.360 3.540 1.00 87.31 99 GLY A O 1
ATOM 730 N N . ALA A 1 100 ? 2.993 -0.888 5.416 1.00 88.69 100 ALA A N 1
ATOM 731 C CA . ALA A 1 100 ? 4.425 -1.180 5.384 1.00 88.69 100 ALA A CA 1
ATOM 732 C C . ALA A 1 100 ? 4.860 -1.902 4.095 1.00 88.69 100 ALA A C 1
ATOM 734 O O . ALA A 1 100 ? 5.887 -1.553 3.512 1.00 88.69 100 ALA A O 1
ATOM 735 N N . VAL A 1 101 ? 4.068 -2.866 3.610 1.00 89.88 101 VAL A N 1
ATOM 736 C CA . VAL A 1 101 ? 4.349 -3.571 2.347 1.00 89.88 101 VAL A CA 1
ATOM 737 C C . VAL A 1 101 ? 4.291 -2.611 1.156 1.00 89.88 101 VAL A C 1
ATOM 739 O O . VAL A 1 101 ? 5.211 -2.603 0.338 1.00 89.88 101 V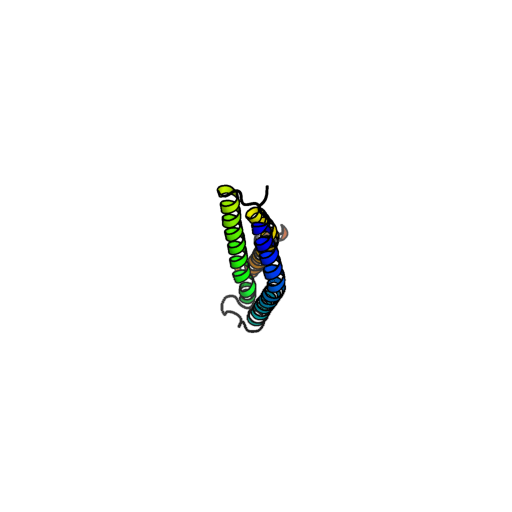AL A O 1
ATOM 742 N N . TYR A 1 102 ? 3.263 -1.761 1.067 1.00 86.06 102 TYR A N 1
ATOM 743 C CA . TYR A 1 102 ? 3.163 -0.775 -0.018 1.00 86.06 102 TYR A CA 1
ATOM 744 C C . TYR A 1 102 ? 4.288 0.262 0.029 1.00 86.06 102 TYR A C 1
ATOM 746 O O . TYR A 1 102 ? 4.848 0.591 -1.017 1.00 86.06 102 TYR A O 1
ATOM 754 N N . SER A 1 103 ? 4.674 0.730 1.220 1.00 88.50 103 SER A N 1
ATOM 755 C CA . SER A 1 103 ? 5.840 1.605 1.382 1.00 88.50 103 SER A CA 1
ATOM 756 C C . SER A 1 103 ? 7.125 0.934 0.925 1.00 88.50 103 SER A C 1
ATOM 758 O O . SER A 1 103 ? 7.904 1.542 0.198 1.00 88.50 103 SER A O 1
ATOM 760 N N . PHE A 1 104 ? 7.347 -0.324 1.308 1.00 87.50 104 PHE A N 1
ATOM 761 C CA . PHE A 1 104 ? 8.533 -1.065 0.894 1.00 87.50 104 PHE A CA 1
ATOM 762 C C . PHE A 1 104 ? 8.600 -1.213 -0.631 1.00 87.50 104 PHE A C 1
ATOM 764 O O . PHE A 1 104 ? 9.629 -0.911 -1.234 1.00 87.50 104 PHE A O 1
ATOM 771 N N . ILE A 1 105 ? 7.488 -1.595 -1.268 1.00 86.00 105 ILE A N 1
ATOM 772 C CA . ILE A 1 105 ? 7.399 -1.697 -2.731 1.00 86.00 105 ILE A CA 1
ATOM 773 C C . ILE A 1 105 ? 7.682 -0.338 -3.379 1.00 86.00 105 ILE A C 1
ATOM 775 O O . ILE A 1 105 ? 8.481 -0.271 -4.313 1.00 86.00 105 ILE A O 1
ATOM 779 N N . ALA A 1 106 ? 7.079 0.746 -2.884 1.00 87.12 106 ALA A N 1
ATOM 780 C CA . ALA A 1 106 ? 7.301 2.092 -3.409 1.00 87.12 106 ALA A CA 1
ATOM 781 C C . ALA A 1 106 ? 8.775 2.517 -3.282 1.00 87.12 106 ALA A C 1
ATOM 783 O O . ALA A 1 106 ? 9.356 2.996 -4.252 1.00 87.12 106 ALA A O 1
ATOM 784 N N . LEU A 1 107 ? 9.417 2.275 -2.137 1.00 86.31 107 LEU A N 1
ATOM 785 C CA . LEU A 1 107 ? 10.827 2.611 -1.919 1.00 86.31 107 LEU A CA 1
ATOM 786 C C . LEU A 1 107 ? 11.761 1.824 -2.847 1.00 86.31 107 LEU A C 1
ATOM 788 O O . LEU A 1 107 ? 12.625 2.417 -3.491 1.00 86.31 107 LEU A O 1
ATOM 792 N N . VAL A 1 108 ? 11.570 0.507 -2.961 1.00 84.81 108 VAL A N 1
ATOM 793 C CA . VAL A 1 108 ? 12.410 -0.352 -3.813 1.00 84.81 108 VAL A CA 1
ATOM 794 C C . VAL A 1 108 ? 12.250 0.010 -5.287 1.00 84.81 108 VAL A C 1
ATOM 796 O O . VAL A 1 108 ? 13.238 0.157 -6.005 1.00 84.81 108 VAL A O 1
ATOM 799 N N . THR A 1 109 ? 11.013 0.189 -5.747 1.00 82.00 109 THR A N 1
ATOM 800 C CA . THR A 1 109 ? 10.732 0.545 -7.146 1.00 82.00 109 THR A CA 1
ATOM 801 C C . THR A 1 109 ? 11.197 1.961 -7.486 1.00 82.00 109 THR A C 1
ATOM 803 O O . THR A 1 109 ? 11.735 2.172 -8.571 1.00 82.00 109 THR A O 1
ATOM 806 N N . GLY A 1 110 ? 11.087 2.908 -6.549 1.00 80.38 110 GLY A N 1
ATOM 807 C CA . GLY A 1 110 ? 11.605 4.269 -6.709 1.00 80.38 110 GLY A CA 1
ATOM 808 C C . GLY A 1 110 ? 13.131 4.298 -6.787 1.00 80.38 110 GLY A C 1
ATOM 809 O O . GLY A 1 110 ? 13.699 4.928 -7.678 1.00 80.38 110 GLY A O 1
ATOM 810 N N . ALA A 1 111 ? 13.810 3.536 -5.922 1.00 78.31 111 ALA A N 1
ATOM 811 C CA . ALA A 1 111 ? 15.262 3.387 -5.973 1.00 78.31 111 ALA A CA 1
ATOM 812 C C . ALA A 1 111 ? 15.734 2.721 -7.279 1.00 78.31 111 ALA A C 1
ATOM 814 O O . ALA A 1 111 ? 16.749 3.132 -7.843 1.00 78.31 111 ALA A O 1
ATOM 815 N N . ALA A 1 112 ? 14.990 1.730 -7.787 1.00 77.62 112 ALA A N 1
ATOM 816 C CA . ALA A 1 112 ? 15.289 1.055 -9.051 1.00 77.62 112 ALA A CA 1
ATOM 817 C C . ALA A 1 112 ? 15.116 1.961 -10.278 1.00 77.62 112 ALA A C 1
ATOM 819 O O . ALA A 1 112 ? 15.916 1.876 -11.211 1.00 77.62 112 ALA A O 1
ATOM 820 N N . TRP A 1 113 ? 14.126 2.857 -10.266 1.00 75.19 113 TRP A N 1
ATOM 821 C CA . TRP A 1 113 ? 13.939 3.863 -11.314 1.00 75.19 113 TRP A CA 1
ATOM 822 C C . TRP A 1 113 ? 15.019 4.961 -11.291 1.00 75.19 113 TRP A C 1
ATOM 824 O O . TRP A 1 113 ? 15.385 5.488 -12.340 1.00 75.19 113 TRP A O 1
ATOM 834 N N . GLY A 1 114 ? 15.605 5.259 -10.126 1.00 69.12 114 GLY A N 1
ATOM 835 C CA . GLY A 1 114 ? 16.682 6.249 -9.997 1.00 69.12 114 GLY A CA 1
ATOM 836 C C . GLY A 1 114 ? 17.976 5.885 -10.741 1.00 69.12 114 GLY A C 1
ATOM 837 O O . GLY A 1 114 ? 18.656 6.771 -11.254 1.00 69.12 114 GLY A O 1
ATOM 838 N N . LYS A 1 115 ? 18.301 4.591 -10.882 1.00 64.75 115 LYS A N 1
ATOM 839 C CA . LYS A 1 115 ? 19.544 4.135 -11.533 1.00 64.75 115 LYS A CA 1
ATOM 840 C C . LYS A 1 115 ? 19.657 4.538 -13.018 1.00 64.75 115 LYS A C 1
ATOM 842 O O . LYS A 1 115 ? 20.693 5.097 -13.374 1.00 64.75 115 LYS A O 1
ATOM 847 N N . PRO A 1 116 ? 18.668 4.275 -13.899 1.00 65.25 116 PRO A N 1
ATOM 848 C CA . PRO A 1 116 ? 18.739 4.710 -15.296 1.00 65.25 116 PRO A CA 1
ATOM 849 C C . PRO A 1 116 ? 18.665 6.235 -15.464 1.00 65.25 116 PRO A C 1
ATOM 851 O O . PRO A 1 116 ? 19.255 6.752 -16.406 1.00 65.25 116 PRO A O 1
ATOM 854 N N . MET A 1 117 ? 17.994 6.956 -14.557 1.00 67.62 117 MET A N 1
ATOM 855 C CA . MET A 1 117 ? 17.781 8.405 -14.690 1.00 67.62 117 MET A CA 1
ATOM 856 C C . MET A 1 117 ? 18.918 9.255 -14.119 1.00 67.62 117 MET A C 1
ATOM 858 O O . MET A 1 117 ? 19.275 10.274 -14.703 1.00 67.62 117 MET A O 1
ATOM 862 N N . TRP A 1 118 ? 19.491 8.857 -12.983 1.00 66.06 118 TRP A N 1
ATOM 863 C CA . TRP A 1 118 ? 20.486 9.641 -12.237 1.00 66.06 118 TRP A CA 1
ATOM 864 C C . TRP A 1 118 ? 21.829 8.919 -12.074 1.00 66.06 118 TRP A C 1
ATOM 866 O O . TRP A 1 118 ? 22.700 9.387 -11.342 1.00 66.06 118 TRP A O 1
ATOM 876 N N . GLY A 1 119 ? 22.003 7.756 -12.713 1.00 63.88 119 GLY A N 1
ATOM 877 C CA . GLY A 1 119 ? 23.243 6.971 -12.679 1.00 63.88 119 GLY A CA 1
ATOM 878 C C . GLY A 1 119 ? 23.587 6.374 -11.311 1.00 63.88 119 GLY A C 1
ATOM 879 O O . GLY A 1 119 ? 24.639 5.757 -11.160 1.00 63.88 119 GLY A O 1
ATOM 880 N N . THR A 1 120 ? 22.721 6.540 -10.309 1.00 57.97 120 THR A N 1
ATOM 881 C CA . THR A 1 120 ? 22.974 6.169 -8.915 1.00 57.97 120 THR A CA 1
ATOM 882 C C . THR A 1 120 ? 21.731 5.557 -8.282 1.00 57.97 120 THR A C 1
ATOM 884 O O . THR A 1 120 ? 20.597 5.912 -8.604 1.00 57.97 120 THR A O 1
ATOM 887 N N . TRP A 1 121 ? 21.940 4.605 -7.375 1.00 61.88 121 TRP A N 1
ATOM 888 C CA . TRP A 1 121 ? 20.869 4.086 -6.532 1.00 61.88 121 TRP A CA 1
ATOM 889 C C . TRP A 1 121 ? 20.663 5.044 -5.362 1.00 61.88 121 TRP A C 1
ATOM 891 O O . TRP A 1 121 ? 21.621 5.362 -4.655 1.00 61.88 121 TRP A O 1
ATOM 901 N N . TRP A 1 122 ? 19.426 5.472 -5.112 1.00 56.09 122 TRP A N 1
ATOM 902 C CA . TRP A 1 122 ? 19.109 6.200 -3.882 1.00 56.09 122 TRP A CA 1
ATOM 903 C C . TRP A 1 122 ? 19.416 5.301 -2.671 1.00 56.09 122 TRP A C 1
ATOM 905 O O . TRP A 1 122 ? 18.795 4.257 -2.489 1.00 56.09 122 TRP A O 1
ATOM 915 N N . GLY A 1 123 ? 20.431 5.672 -1.884 1.00 57.47 123 GLY A N 1
ATOM 916 C CA . GLY A 1 123 ? 20.800 5.017 -0.620 1.00 57.47 123 GLY A CA 1
ATOM 917 C C . GLY A 1 123 ? 21.653 3.740 -0.698 1.00 57.47 123 GLY A C 1
ATOM 918 O O . GLY A 1 123 ? 22.149 3.305 0.335 1.00 57.47 123 GLY A O 1
ATOM 919 N N . VAL A 1 124 ? 21.894 3.157 -1.879 1.00 56.06 124 VAL A N 1
ATOM 920 C CA . VAL A 1 124 ? 22.772 1.974 -2.052 1.00 56.06 124 VAL A CA 1
ATOM 921 C C . VAL A 1 124 ? 23.936 2.336 -2.973 1.00 56.06 124 VAL A C 1
ATOM 923 O O . VAL A 1 124 ? 24.142 1.768 -4.043 1.00 56.06 124 VAL A O 1
ATOM 926 N N . GLY A 1 125 ? 24.701 3.345 -2.565 1.00 46.66 125 GLY A N 1
ATOM 927 C CA . GLY A 1 125 ? 26.020 3.586 -3.135 1.00 46.66 125 GLY A CA 1
ATOM 928 C C . GLY A 1 125 ? 26.977 2.538 -2.585 1.00 46.66 125 GLY A C 1
ATOM 929 O O . GLY A 1 125 ? 27.300 2.551 -1.398 1.00 46.66 125 GLY A O 1
ATOM 930 N N . ARG A 1 126 ? 27.439 1.612 -3.425 1.00 57.25 126 ARG A N 1
ATOM 931 C CA . ARG A 1 126 ? 28.600 0.795 -3.066 1.00 57.25 126 ARG A CA 1
ATOM 932 C C . ARG A 1 126 ? 29.820 1.710 -3.197 1.00 57.25 126 ARG A C 1
ATOM 934 O O . ARG A 1 126 ? 29.927 2.438 -4.179 1.00 57.25 126 ARG A O 1
ATOM 941 N N . ALA A 1 127 ? 30.761 1.670 -2.252 1.00 54.84 127 ALA A N 1
ATOM 942 C CA . ALA A 1 127 ? 31.969 2.509 -2.300 1.00 54.84 127 ALA A CA 1
ATOM 943 C C . ALA A 1 127 ? 32.770 2.374 -3.621 1.00 54.84 127 ALA A C 1
ATOM 945 O O . ALA A 1 127 ? 33.509 3.283 -3.990 1.00 54.84 127 ALA A O 1
ATOM 946 N N . SER A 1 128 ? 32.574 1.276 -4.368 1.00 60.50 128 SER A N 1
ATOM 947 C CA . SER A 1 128 ? 33.119 1.065 -5.717 1.00 60.50 128 SER A CA 1
ATOM 948 C C . SER A 1 128 ? 32.709 2.127 -6.740 1.00 60.50 128 SER A C 1
ATOM 950 O O . SER A 1 128 ? 33.432 2.342 -7.708 1.00 60.50 128 SER A O 1
ATOM 952 N N . ASP A 1 129 ? 31.578 2.797 -6.533 1.00 55.28 129 ASP A N 1
ATOM 953 C CA . ASP A 1 129 ? 30.997 3.711 -7.517 1.00 55.28 129 ASP A CA 1
ATOM 954 C C . ASP A 1 129 ? 31.588 5.133 -7.383 1.00 55.28 129 ASP A C 1
ATOM 956 O O . ASP A 1 129 ? 31.499 5.942 -8.302 1.00 55.28 129 ASP A O 1
ATOM 960 N N . LEU A 1 130 ? 32.283 5.417 -6.272 1.00 57.22 130 LEU A N 1
ATOM 961 C CA . LEU A 1 130 ? 32.942 6.702 -5.992 1.00 57.22 130 LEU A CA 1
ATOM 962 C C . LEU A 1 130 ? 34.416 6.751 -6.451 1.00 57.22 130 LEU A C 1
ATOM 964 O O . LEU A 1 130 ? 35.006 7.827 -6.519 1.00 57.22 130 LEU A O 1
ATOM 968 N N . GLY A 1 131 ? 35.028 5.606 -6.780 1.00 45.84 131 GLY A N 1
ATOM 969 C CA . GLY A 1 131 ? 36.463 5.508 -7.096 1.00 45.84 131 GLY A CA 1
ATOM 970 C C . GLY A 1 131 ? 36.837 5.677 -8.575 1.00 45.84 131 GLY A C 1
ATOM 971 O O . GLY A 1 131 ? 37.991 5.973 -8.884 1.00 45.84 131 GLY A O 1
ATOM 972 N N . ALA A 1 132 ? 35.888 5.518 -9.502 1.00 51.97 132 ALA A N 1
ATOM 973 C CA . ALA A 1 132 ? 36.190 5.509 -10.938 1.00 51.97 132 ALA A CA 1
ATOM 974 C C . ALA A 1 132 ? 36.462 6.911 -11.525 1.00 51.97 132 ALA A C 1
ATOM 976 O O . ALA A 1 132 ? 37.211 7.033 -12.492 1.00 51.97 132 ALA A O 1
ATOM 977 N N . GLY A 1 133 ? 35.907 7.975 -10.929 1.00 45.53 133 GLY A N 1
ATOM 978 C CA . GLY A 1 133 ? 36.096 9.354 -11.405 1.00 45.53 133 GLY A CA 1
ATOM 979 C C . GLY A 1 133 ? 37.370 10.038 -10.895 1.00 45.53 133 GLY A C 1
ATOM 980 O O . GLY A 1 133 ? 37.955 10.859 -11.598 1.00 45.53 133 GLY A O 1
ATOM 981 N N . ALA A 1 134 ? 37.843 9.687 -9.696 1.00 48.22 134 ALA A N 1
ATOM 982 C CA . ALA A 1 134 ? 38.989 10.357 -9.073 1.00 48.22 134 ALA A CA 1
ATOM 983 C C . ALA A 1 134 ? 40.349 9.764 -9.492 1.00 48.22 134 ALA A C 1
ATOM 985 O O . ALA A 1 134 ? 41.351 10.477 -9.544 1.00 48.22 134 ALA A O 1
ATOM 986 N N . ALA A 1 135 ? 40.401 8.473 -9.839 1.00 47.75 135 ALA A N 1
ATOM 987 C CA . ALA A 1 135 ? 41.660 7.780 -10.128 1.00 47.75 135 ALA A CA 1
ATOM 988 C C . ALA A 1 135 ? 42.239 8.061 -11.533 1.00 47.75 135 ALA A C 1
ATOM 990 O O . ALA A 1 135 ? 43.428 7.842 -11.761 1.00 47.75 135 ALA A O 1
ATOM 991 N N . VAL A 1 136 ? 41.437 8.575 -12.474 1.00 52.62 136 VAL A N 1
ATOM 992 C CA . VAL A 1 136 ? 41.881 8.855 -13.857 1.00 52.62 136 VAL A CA 1
ATOM 993 C C . VAL A 1 136 ? 42.575 10.219 -13.999 1.00 52.62 136 VAL A C 1
ATOM 995 O O . VAL A 1 136 ? 43.349 10.416 -14.934 1.00 52.62 136 VAL A O 1
ATOM 998 N N . SER A 1 137 ? 42.385 11.144 -13.052 1.00 49.59 137 SER A N 1
ATOM 999 C CA . SER A 1 137 ? 42.922 12.513 -13.159 1.00 49.59 137 SER A CA 1
ATOM 1000 C C . SER A 1 137 ? 44.328 12.696 -12.559 1.00 49.59 137 SER A C 1
ATOM 1002 O O . SER A 1 137 ? 45.048 13.619 -12.926 1.00 49.59 137 SER A O 1
ATOM 1004 N N . LEU A 1 138 ? 44.791 11.790 -11.688 1.00 53.41 138 LEU A N 1
ATOM 1005 C CA . LEU A 1 138 ? 46.053 11.972 -10.945 1.00 53.41 138 LEU A CA 1
ATOM 1006 C C . LEU A 1 138 ? 47.258 11.181 -11.488 1.00 53.41 138 LEU A C 1
ATOM 1008 O O . LEU A 1 138 ? 48.305 11.137 -10.847 1.00 53.41 138 LEU A O 1
ATOM 1012 N N . ARG A 1 139 ? 47.164 10.588 -12.689 1.00 55.00 139 ARG A N 1
ATOM 1013 C CA . ARG A 1 139 ? 48.276 9.836 -13.318 1.00 55.00 139 ARG A CA 1
ATOM 1014 C C . ARG A 1 139 ? 48.792 10.437 -14.632 1.00 55.00 139 ARG A C 1
ATOM 1016 O O . ARG A 1 139 ? 49.320 9.719 -15.479 1.00 55.00 139 ARG A O 1
ATOM 1023 N N . ARG A 1 140 ? 48.671 11.756 -14.812 1.00 60.56 140 ARG A N 1
ATOM 1024 C CA . ARG A 1 140 ? 49.337 12.516 -15.887 1.00 60.56 140 ARG A CA 1
ATOM 1025 C C . ARG A 1 140 ? 49.809 13.867 -15.362 1.00 60.56 140 ARG A C 1
ATOM 1027 O O . ARG A 1 140 ? 49.103 14.857 -15.475 1.00 60.56 140 ARG A O 1
ATOM 1034 N N . GLY A 1 141 ? 51.010 13.918 -14.797 1.00 56.66 141 GLY A N 1
ATOM 1035 C CA . GLY A 1 141 ? 51.533 15.205 -14.346 1.00 56.66 141 GLY A CA 1
ATOM 1036 C C . GLY A 1 141 ? 52.917 15.189 -13.727 1.00 56.66 141 GLY A C 1
ATOM 1037 O O . GLY A 1 141 ? 53.139 15.954 -12.803 1.00 56.66 141 GLY A O 1
ATOM 1038 N N . HIS A 1 142 ? 53.838 14.336 -14.186 1.00 57.06 142 HIS A N 1
ATOM 1039 C CA . HIS A 1 142 ? 55.264 14.536 -13.907 1.00 57.06 142 HIS A CA 1
ATOM 1040 C C . HIS A 1 142 ? 56.123 13.801 -14.942 1.00 57.06 142 HIS A C 1
ATOM 1042 O O . HIS A 1 142 ? 56.349 12.596 -14.855 1.00 57.06 142 HIS A O 1
ATOM 1048 N N . ARG A 1 143 ? 56.592 14.535 -15.953 1.00 57.53 143 ARG A N 1
ATOM 1049 C CA . ARG A 1 143 ? 57.811 14.183 -16.685 1.00 57.53 143 ARG A CA 1
ATOM 1050 C C . ARG A 1 143 ? 58.771 15.364 -16.527 1.00 57.53 143 ARG A C 1
ATOM 1052 O O . ARG A 1 143 ? 58.418 16.448 -16.987 1.00 57.53 143 ARG A O 1
ATOM 1059 N N . PRO A 1 144 ? 59.925 15.199 -15.858 1.00 53.03 144 PRO A N 1
ATOM 1060 C CA . PRO A 1 144 ? 60.935 16.245 -15.810 1.00 53.03 144 PRO A CA 1
ATOM 1061 C C . PRO A 1 144 ? 61.524 16.419 -17.212 1.00 53.03 144 PRO A C 1
ATOM 1063 O O . PRO A 1 144 ? 61.969 15.455 -17.835 1.00 53.03 144 PRO A O 1
ATOM 1066 N N . VAL A 1 145 ? 61.476 17.646 -17.721 1.00 60.53 145 VAL A N 1
ATOM 1067 C CA . VAL A 1 145 ? 62.105 18.027 -18.986 1.00 60.53 145 VAL A CA 1
ATOM 1068 C C . VAL A 1 145 ? 63.581 18.276 -18.685 1.00 60.53 145 VAL A C 1
ATOM 1070 O O . VAL A 1 145 ? 63.914 19.201 -17.948 1.00 60.53 145 VAL A O 1
ATOM 1073 N N . ALA A 1 146 ? 64.456 17.415 -19.197 1.00 57.88 146 ALA A N 1
ATOM 1074 C CA . ALA A 1 146 ? 65.904 17.564 -19.125 1.00 57.88 146 ALA A CA 1
ATOM 1075 C C . ALA A 1 146 ? 66.499 17.443 -20.536 1.00 57.88 146 ALA A C 1
ATOM 1077 O O . ALA A 1 146 ? 66.141 16.512 -21.260 1.00 57.88 146 ALA A O 1
ATOM 1078 N N . ARG A 1 147 ? 67.461 18.334 -20.835 1.00 49.09 147 ARG A N 1
ATOM 1079 C CA . ARG A 1 147 ? 68.212 18.553 -22.098 1.00 49.09 147 ARG A CA 1
ATOM 1080 C C . ARG A 1 147 ? 67.406 19.305 -23.168 1.00 49.09 147 ARG A C 1
ATOM 1082 O O . ARG A 1 147 ? 66.260 18.960 -23.420 1.00 49.09 147 ARG A O 1
ATOM 1089 N N . LEU A 1 148 ? 67.932 20.350 -23.805 1.00 55.56 148 LEU A N 1
ATOM 1090 C CA . LEU A 1 148 ? 69.315 20.640 -24.221 1.00 55.56 148 LEU A CA 1
ATOM 1091 C C . LEU A 1 148 ? 69.796 22.031 -23.790 1.00 55.56 148 LEU A C 1
ATOM 1093 O O . LEU A 1 148 ? 68.946 22.944 -23.718 1.00 55.56 148 LEU A O 1
#

Organism: NCBI:txid1962639

Secondary structure (DSSP, 8-state):
---HHHHHHHHHHHHHHHHHHHHHHHHHHHHHHHHHHHHHHS-PPBTTTBTTHHHHHHHHHHHHHHHHHHHHHHHHHHHHHHH--HHHHHHHHHHHHHHHHHHHHHHHHHHHHHHHHHSS-SS---GGGSSTTTTTTSSS--------

Radius of gyration: 26.99 Å; chains: 1; bounding box: 99×34×59 Å